Protein AF-L8LL12-F1 (afdb_monomer_lite)

pLDDT: mean 89.28, std 8.21, range [36.81, 95.5]

Foldseek 3Di:
DEEAQDQDDLDDDDQWDWDDDPVDTPDIDGHDYDYAQNAQLVVCLVPLDLVSLLSLLRHHDDPVCLLVSLVSSLVSLVVVPDDPVSSVVSNVSSCVSRPDDPVSVVVNVVVCVVVVVPD

Structure (mmCIF, N/CA/C/O backbone):
data_AF-L8LL12-F1
#
_entry.id   AF-L8LL12-F1
#
loop_
_atom_site.group_PDB
_atom_site.id
_atom_site.type_symbol
_atom_site.label_atom_id
_atom_site.label_alt_id
_atom_site.label_comp_id
_atom_site.label_asym_id
_atom_site.label_entity_id
_atom_site.label_seq_id
_atom_site.pdbx_PDB_ins_code
_atom_site.Cartn_x
_atom_site.Cartn_y
_atom_site.Cartn_z
_atom_site.occupancy
_atom_site.B_iso_or_equiv
_atom_site.auth_seq_id
_atom_site.auth_comp_id
_atom_site.auth_asym_id
_atom_site.auth_atom_id
_atom_site.pdbx_PDB_model_num
ATOM 1 N N . MET A 1 1 ? 4.519 -8.237 -15.214 1.00 83.12 1 MET A N 1
ATOM 2 C CA . MET A 1 1 ? 3.958 -7.117 -14.430 1.00 83.12 1 MET A CA 1
ATOM 3 C C . MET A 1 1 ? 5.006 -6.689 -13.423 1.00 83.12 1 MET A C 1
ATOM 5 O O . MET A 1 1 ? 5.641 -7.569 -12.855 1.00 83.12 1 MET A O 1
ATOM 9 N N . VAL A 1 2 ? 5.205 -5.388 -13.237 1.00 90.69 2 VAL A N 1
ATOM 10 C CA . VAL A 1 2 ? 6.163 -4.807 -12.287 1.00 90.69 2 VAL A CA 1
ATOM 11 C C . VAL A 1 2 ? 5.403 -3.884 -11.340 1.00 90.69 2 VAL A C 1
ATOM 13 O O . VAL A 1 2 ? 4.558 -3.109 -11.788 1.00 90.69 2 VAL A O 1
ATOM 16 N N . LEU A 1 3 ? 5.687 -3.986 -10.041 1.00 91.69 3 LEU A N 1
ATOM 17 C CA . LEU A 1 3 ? 5.123 -3.128 -9.002 1.00 91.69 3 LEU A CA 1
ATOM 18 C C . LEU A 1 3 ? 6.201 -2.158 -8.513 1.00 91.69 3 LEU A C 1
ATOM 20 O O . LEU A 1 3 ? 7.254 -2.588 -8.048 1.00 91.69 3 LEU A O 1
ATOM 24 N N . PHE A 1 4 ? 5.924 -0.862 -8.593 1.00 93.06 4 PHE A N 1
ATOM 25 C CA . PHE A 1 4 ? 6.792 0.197 -8.096 1.00 93.06 4 PHE A CA 1
ATOM 26 C C . PHE A 1 4 ? 6.232 0.756 -6.786 1.00 93.06 4 PHE A C 1
ATOM 28 O O . PHE A 1 4 ? 5.116 1.279 -6.754 1.00 93.06 4 PHE A O 1
ATOM 35 N N . SER A 1 5 ? 7.011 0.632 -5.710 1.00 91.00 5 SER A N 1
ATOM 36 C CA . SER A 1 5 ? 6.635 1.022 -4.343 1.00 91.0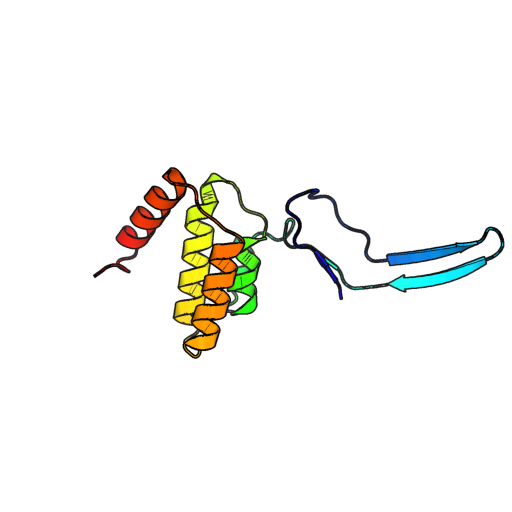0 5 SER A CA 1
ATOM 37 C C . SER A 1 5 ? 7.582 2.055 -3.723 1.00 91.00 5 SER A C 1
ATOM 39 O O . SER A 1 5 ? 7.650 2.163 -2.502 1.00 91.00 5 SER A O 1
ATOM 41 N N . PHE A 1 6 ? 8.385 2.755 -4.522 1.00 92.12 6 PHE A N 1
ATOM 42 C CA . PHE A 1 6 ? 9.198 3.871 -4.030 1.00 92.12 6 PHE A CA 1
ATOM 43 C C . PHE A 1 6 ? 8.317 5.103 -3.784 1.00 92.12 6 PHE A C 1
ATOM 45 O O . PHE A 1 6 ? 7.246 5.224 -4.376 1.00 92.12 6 PHE A O 1
ATOM 52 N N . ASP A 1 7 ? 8.764 6.013 -2.919 1.00 88.31 7 ASP A N 1
ATOM 53 C CA . ASP A 1 7 ? 8.006 7.230 -2.588 1.00 88.31 7 ASP A CA 1
ATOM 54 C C . ASP A 1 7 ? 8.151 8.308 -3.668 1.00 88.31 7 ASP A C 1
ATOM 56 O O . ASP A 1 7 ? 7.170 8.920 -4.081 1.00 88.31 7 ASP A O 1
ATOM 60 N N . GLU A 1 8 ? 9.359 8.470 -4.206 1.00 89.88 8 GLU A N 1
ATOM 61 C CA . GLU A 1 8 ? 9.696 9.412 -5.274 1.00 89.88 8 GLU A CA 1
ATOM 62 C C . GLU A 1 8 ? 10.603 8.722 -6.309 1.00 89.88 8 GLU A C 1
ATOM 64 O O . GLU A 1 8 ? 11.348 7.805 -5.948 1.00 89.88 8 GLU A O 1
ATOM 69 N N . PRO A 1 9 ? 10.583 9.147 -7.585 1.00 91.19 9 PRO A N 1
ATOM 70 C CA . PRO A 1 9 ? 9.797 10.252 -8.142 1.00 91.19 9 PRO A CA 1
ATOM 71 C C . PRO A 1 9 ? 8.330 9.880 -8.441 1.00 91.19 9 PRO A C 1
ATOM 73 O O . PRO A 1 9 ? 8.019 8.736 -8.765 1.00 91.19 9 PRO A O 1
ATOM 76 N N . LYS A 1 10 ? 7.417 10.858 -8.444 1.00 88.81 10 LYS A N 1
ATOM 77 C CA . LYS A 1 10 ? 6.017 10.668 -8.910 1.00 88.81 10 LYS A CA 1
ATOM 78 C C . LYS A 1 10 ? 5.841 10.656 -10.439 1.00 88.81 10 LYS A C 1
ATOM 80 O O . LYS A 1 10 ? 4.714 10.580 -10.937 1.00 88.81 10 LYS A O 1
ATOM 85 N N . ARG A 1 11 ? 6.930 10.745 -11.215 1.00 93.19 11 ARG A N 1
ATOM 86 C CA . ARG A 1 11 ? 6.864 10.637 -12.684 1.00 93.19 11 ARG A CA 1
ATOM 87 C C . ARG A 1 11 ? 6.444 9.216 -13.097 1.00 93.19 11 ARG A C 1
ATOM 89 O O . ARG A 1 11 ? 6.782 8.273 -12.384 1.00 93.19 11 ARG A O 1
ATOM 96 N N . PRO A 1 12 ? 5.759 9.036 -14.240 1.00 92.19 12 PRO A N 1
ATOM 97 C CA . PRO A 1 12 ? 5.551 7.711 -14.812 1.00 92.19 12 PRO A CA 1
ATOM 98 C C . PRO A 1 12 ? 6.870 6.965 -15.012 1.00 92.19 12 PRO A C 1
ATOM 100 O O . PRO A 1 12 ? 7.801 7.510 -15.612 1.00 92.19 12 PRO A O 1
ATOM 103 N N . GLU A 1 13 ? 6.938 5.724 -14.532 1.00 91.31 13 GLU A N 1
ATOM 104 C CA . GLU A 1 13 ? 8.026 4.824 -14.900 1.00 91.31 13 GLU A CA 1
ATOM 105 C C . GLU A 1 13 ? 7.793 4.160 -16.242 1.00 91.31 13 GLU A C 1
ATOM 107 O O . GLU A 1 13 ? 6.657 3.879 -16.641 1.00 91.31 13 GLU A O 1
ATOM 112 N N . ASN A 1 14 ? 8.910 3.898 -16.918 1.00 88.88 14 ASN A N 1
ATOM 113 C CA . ASN A 1 14 ? 8.866 3.240 -18.202 1.00 88.88 14 ASN A CA 1
ATOM 114 C C . ASN A 1 14 ? 8.338 1.809 -18.045 1.00 88.88 14 ASN A C 1
ATOM 116 O O . ASN A 1 14 ? 8.591 1.133 -17.044 1.00 88.88 14 ASN A O 1
ATOM 120 N N . ASN A 1 15 ? 7.585 1.365 -19.039 1.00 91.88 15 ASN A N 1
ATOM 121 C CA . ASN A 1 15 ? 6.966 0.047 -19.082 1.00 91.88 15 ASN A CA 1
ATOM 122 C C . ASN A 1 15 ? 7.634 -0.875 -20.119 1.00 91.88 15 ASN A C 1
ATOM 124 O O . ASN A 1 15 ? 7.149 -1.976 -20.386 1.00 91.88 15 ASN A O 1
ATOM 128 N N . GLU A 1 16 ? 8.757 -0.427 -20.678 1.00 92.00 16 GLU A N 1
ATOM 129 C CA . GLU A 1 16 ? 9.583 -1.163 -21.622 1.00 92.00 16 GLU A CA 1
ATOM 130 C C . GLU A 1 16 ? 11.037 -1.254 -21.144 1.00 92.00 16 GLU A C 1
ATOM 132 O O . GLU A 1 16 ? 11.573 -0.368 -20.471 1.00 92.00 16 GLU A O 1
ATOM 137 N N . TYR A 1 17 ? 11.686 -2.347 -21.526 1.00 90.62 17 TYR A N 1
ATOM 138 C CA . TYR A 1 17 ? 13.121 -2.535 -21.406 1.00 90.62 17 TYR A CA 1
ATOM 139 C C . TYR A 1 17 ? 13.684 -2.910 -22.775 1.00 90.62 17 TYR A C 1
ATOM 141 O O . TYR A 1 17 ? 13.354 -3.961 -23.337 1.00 90.62 17 TYR A O 1
ATOM 149 N N . ILE A 1 18 ? 14.522 -2.026 -23.318 1.00 92.81 18 ILE A N 1
ATOM 150 C CA . ILE A 1 18 ? 15.083 -2.143 -24.663 1.00 92.81 18 ILE A CA 1
ATOM 151 C C . ILE A 1 18 ? 16.587 -2.384 -24.569 1.00 92.81 18 ILE A C 1
ATOM 153 O O . ILE A 1 18 ? 17.301 -1.667 -23.871 1.00 92.81 18 ILE A O 1
ATOM 157 N N . VAL A 1 19 ? 17.068 -3.373 -25.323 1.00 92.62 19 VAL A N 1
ATOM 158 C CA . VAL A 1 19 ? 18.502 -3.601 -25.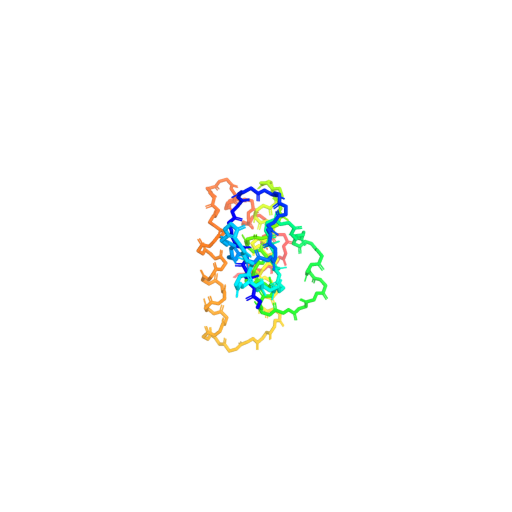528 1.00 92.62 19 VAL A CA 1
ATOM 159 C C . VAL A 1 19 ? 18.814 -3.405 -27.008 1.00 92.62 19 VAL A C 1
ATOM 161 O O . VAL A 1 19 ? 18.327 -4.146 -27.869 1.00 92.62 19 VAL A O 1
ATOM 164 N N . THR A 1 20 ? 19.630 -2.394 -27.295 1.00 94.00 20 THR A N 1
ATOM 165 C CA . THR A 1 20 ? 20.017 -1.961 -28.644 1.00 94.00 20 THR A CA 1
ATOM 166 C C . THR A 1 20 ? 21.531 -1.919 -28.805 1.00 94.00 20 THR A C 1
ATOM 168 O O . THR A 1 20 ? 22.242 -1.408 -27.944 1.00 94.00 20 THR A O 1
ATOM 171 N N . PHE A 1 21 ? 22.001 -2.414 -29.946 1.00 92.12 21 PHE A N 1
ATOM 172 C CA . PHE A 1 21 ? 23.345 -2.222 -30.488 1.00 92.12 21 PHE A CA 1
ATOM 173 C C . PHE A 1 21 ? 23.270 -1.256 -31.686 1.00 92.12 21 PHE A C 1
ATOM 175 O O . PHE A 1 21 ? 22.175 -1.057 -32.219 1.00 92.12 21 PHE A O 1
ATOM 182 N N . PRO A 1 22 ? 24.390 -0.658 -32.140 1.00 92.88 22 PRO A N 1
ATOM 183 C CA . PRO A 1 22 ? 24.384 0.300 -33.253 1.00 92.88 22 PRO A CA 1
ATOM 184 C C . PRO A 1 22 ? 23.742 -0.228 -34.545 1.00 92.88 22 PRO A C 1
ATOM 186 O O . PRO A 1 22 ? 23.196 0.544 -35.325 1.00 92.88 22 PRO A O 1
ATOM 189 N N . ASP A 1 23 ? 23.812 -1.539 -34.766 1.00 93.38 23 ASP A N 1
ATOM 190 C CA . ASP A 1 23 ? 23.351 -2.237 -35.964 1.00 93.38 23 ASP A CA 1
ATOM 191 C C . ASP A 1 23 ? 21.982 -2.920 -35.802 1.00 93.38 23 ASP A C 1
ATOM 193 O O . ASP A 1 23 ? 21.357 -3.265 -36.805 1.00 93.38 23 ASP A O 1
ATOM 197 N N . LYS A 1 24 ? 21.501 -3.140 -34.567 1.00 90.56 24 LYS A N 1
ATOM 198 C CA . LYS A 1 24 ? 20.246 -3.873 -34.315 1.00 90.56 24 LYS A CA 1
ATOM 199 C C . LYS A 1 24 ? 19.680 -3.696 -32.905 1.00 90.56 24 LYS A C 1
ATOM 201 O O . LYS A 1 24 ? 20.405 -3.673 -31.911 1.00 90.56 24 LYS A O 1
ATOM 206 N N . GLN A 1 25 ? 18.353 -3.713 -32.805 1.00 89.94 25 GLN A N 1
ATOM 207 C CA . GLN A 1 25 ? 17.640 -3.941 -31.548 1.00 89.94 25 GLN A CA 1
ATOM 208 C C . GLN A 1 25 ? 17.516 -5.445 -31.296 1.00 89.94 25 GLN A C 1
ATOM 210 O O . GLN A 1 25 ? 16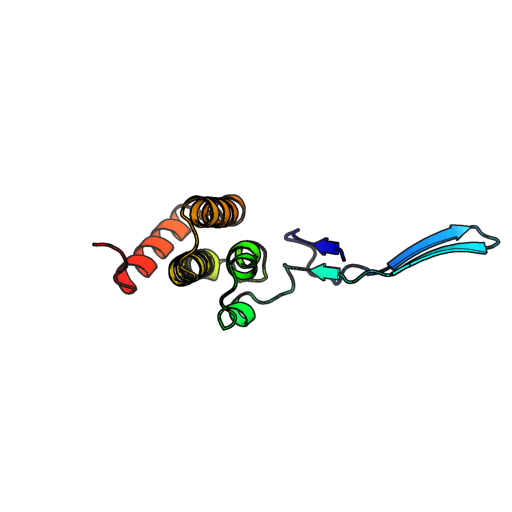.971 -6.167 -32.126 1.00 89.94 25 GLN A O 1
ATOM 215 N N . VAL A 1 26 ? 18.024 -5.926 -30.161 1.00 93.19 26 VAL A N 1
ATOM 216 C CA . VAL A 1 26 ? 18.037 -7.366 -29.842 1.00 93.19 26 VAL A CA 1
ATOM 217 C C . VAL A 1 26 ? 16.930 -7.778 -28.880 1.00 93.19 26 VAL A C 1
ATOM 219 O O . VAL A 1 26 ? 16.566 -8.949 -28.842 1.00 93.19 26 VAL A O 1
ATOM 222 N N . LEU A 1 27 ? 16.388 -6.834 -28.108 1.00 92.06 27 LEU A N 1
ATOM 223 C CA . LEU A 1 27 ? 15.323 -7.098 -27.150 1.00 92.06 27 LEU A CA 1
ATOM 224 C C . LEU A 1 27 ? 14.403 -5.883 -27.034 1.00 92.06 27 LEU A C 1
ATOM 226 O O . LEU A 1 27 ? 14.865 -4.747 -26.911 1.00 92.06 27 LEU A O 1
ATOM 230 N N . ASN A 1 28 ? 13.101 -6.151 -27.041 1.00 92.75 28 ASN A N 1
ATOM 231 C CA . ASN A 1 28 ? 12.072 -5.224 -26.595 1.00 92.75 28 ASN A CA 1
ATOM 232 C C . ASN A 1 28 ? 11.138 -5.969 -25.642 1.00 92.75 28 ASN A C 1
ATOM 234 O O . ASN A 1 28 ? 10.329 -6.787 -26.083 1.00 92.75 28 ASN A O 1
ATOM 238 N N . PHE A 1 29 ? 11.272 -5.723 -24.345 1.00 92.62 29 PHE A N 1
ATOM 239 C CA . PHE A 1 29 ? 10.417 -6.339 -23.344 1.00 92.62 29 PHE A CA 1
ATOM 240 C C . PHE A 1 29 ? 9.404 -5.327 -22.818 1.00 92.62 29 PHE A C 1
ATOM 242 O O . PHE A 1 29 ? 9.783 -4.372 -22.149 1.00 92.62 29 PHE A O 1
ATOM 249 N N . ASN A 1 30 ? 8.120 -5.569 -23.086 1.00 92.75 30 ASN A N 1
ATOM 250 C CA . ASN A 1 30 ? 7.012 -4.747 -22.605 1.00 92.75 30 ASN A CA 1
ATOM 251 C C . ASN A 1 30 ? 6.369 -5.402 -21.381 1.00 92.75 30 ASN A C 1
ATOM 253 O O . ASN A 1 30 ? 6.127 -6.611 -21.366 1.00 92.75 30 ASN A O 1
ATOM 257 N N . PHE A 1 31 ? 6.047 -4.611 -20.363 1.00 91.62 31 PHE A N 1
ATOM 258 C CA . PHE A 1 31 ? 5.403 -5.091 -19.148 1.00 91.62 31 PHE A CA 1
ATOM 259 C C . PHE A 1 31 ? 4.332 -4.127 -18.649 1.00 91.62 31 PHE A C 1
ATOM 261 O O . PHE A 1 31 ? 4.381 -2.929 -18.874 1.00 91.62 31 PHE A O 1
ATOM 268 N N . VAL A 1 32 ? 3.352 -4.649 -17.914 1.00 90.94 32 VAL A N 1
ATOM 269 C CA . VAL A 1 32 ? 2.404 -3.804 -17.176 1.00 90.94 32 VAL A CA 1
ATOM 270 C C . VAL A 1 32 ? 3.096 -3.265 -15.927 1.00 90.94 32 VAL A C 1
ATOM 272 O O . VAL A 1 32 ? 3.569 -4.066 -15.115 1.00 90.94 32 VAL A O 1
ATOM 275 N N . SER A 1 33 ? 3.148 -1.942 -15.771 1.00 91.50 33 SER A N 1
ATOM 276 C CA . SER A 1 33 ? 3.635 -1.265 -14.569 1.00 91.50 33 SER A CA 1
ATOM 277 C C . SER A 1 33 ? 2.468 -0.824 -13.682 1.00 91.50 33 SER A C 1
ATOM 279 O O . SER A 1 33 ? 1.509 -0.208 -14.142 1.00 91.50 33 SER A O 1
ATOM 281 N N . ILE A 1 34 ? 2.553 -1.139 -12.390 1.00 92.38 34 ILE A N 1
ATOM 282 C CA . ILE A 1 34 ? 1.679 -0.590 -11.351 1.00 92.38 34 ILE A CA 1
ATOM 283 C C . ILE A 1 34 ? 2.561 0.266 -10.457 1.00 92.38 34 ILE A C 1
ATOM 285 O O . ILE A 1 34 ? 3.486 -0.246 -9.833 1.00 92.38 34 ILE A O 1
ATOM 289 N N . GLN A 1 35 ? 2.295 1.565 -10.403 1.00 95.19 35 GLN A N 1
ATOM 290 C CA . GLN A 1 35 ? 3.110 2.511 -9.651 1.00 95.19 35 GLN A CA 1
ATOM 291 C C . GLN A 1 35 ? 2.301 3.096 -8.495 1.00 95.19 35 GLN A C 1
ATOM 293 O O . GLN A 1 35 ? 1.429 3.935 -8.707 1.00 95.19 35 GLN A O 1
ATOM 298 N N . LEU A 1 36 ? 2.576 2.620 -7.277 1.00 95.00 36 LEU A N 1
ATOM 299 C CA . LEU A 1 36 ? 1.739 2.879 -6.104 1.00 95.00 36 LEU A CA 1
ATOM 300 C C . LEU A 1 36 ? 1.709 4.358 -5.727 1.00 95.00 36 LEU A C 1
ATOM 302 O O . LEU A 1 36 ? 0.625 4.899 -5.546 1.00 95.00 36 LEU A O 1
ATOM 306 N N . ASN A 1 37 ? 2.855 5.041 -5.731 1.00 93.69 37 ASN A N 1
ATOM 307 C CA . ASN A 1 37 ? 2.961 6.466 -5.385 1.00 93.69 37 ASN A CA 1
ATOM 308 C C . ASN A 1 37 ? 2.241 7.427 -6.360 1.00 93.69 37 ASN A C 1
ATOM 310 O O . ASN A 1 37 ? 2.312 8.643 -6.190 1.00 93.69 37 ASN A O 1
ATOM 314 N N . ARG A 1 38 ? 1.553 6.891 -7.377 1.00 94.56 38 ARG A N 1
ATOM 315 C CA . ARG A 1 38 ? 0.685 7.615 -8.321 1.00 94.56 38 ARG A CA 1
ATOM 316 C C . ARG A 1 38 ? -0.779 7.169 -8.275 1.00 94.56 38 ARG A C 1
ATOM 318 O O . ARG A 1 38 ? -1.599 7.698 -9.020 1.00 94.56 38 ARG A O 1
ATOM 325 N N . LEU A 1 39 ? -1.105 6.173 -7.457 1.00 94.44 39 LEU A N 1
ATOM 326 C CA . LEU A 1 39 ? -2.471 5.715 -7.225 1.00 94.44 39 LEU A CA 1
ATOM 327 C C . LEU A 1 39 ? -3.013 6.418 -5.987 1.00 94.44 39 LEU A C 1
ATOM 329 O O . LEU A 1 39 ? -2.371 6.376 -4.943 1.00 94.44 39 LEU A O 1
ATOM 333 N N . ASN A 1 40 ? -4.184 7.046 -6.081 1.00 94.25 40 ASN A N 1
ATOM 334 C CA . ASN A 1 40 ? -4.812 7.664 -4.919 1.00 94.25 40 ASN A CA 1
ATOM 335 C C . ASN A 1 40 ? -5.425 6.575 -4.035 1.00 94.25 40 ASN A C 1
ATOM 337 O O . ASN A 1 40 ? -6.271 5.805 -4.488 1.00 94.25 40 ASN A O 1
ATOM 341 N N . TRP A 1 41 ? -5.022 6.525 -2.768 1.00 94.44 41 TRP A N 1
ATOM 342 C CA . TRP A 1 41 ? -5.514 5.524 -1.819 1.00 94.44 41 TRP A CA 1
ATOM 343 C C . TRP A 1 41 ? -7.046 5.544 -1.665 1.00 94.44 41 TRP A C 1
ATOM 345 O O . TRP A 1 41 ? -7.669 4.492 -1.523 1.00 94.44 41 TRP A O 1
ATOM 355 N N . ARG A 1 42 ? -7.679 6.725 -1.761 1.00 93.75 42 ARG A N 1
ATOM 356 C CA . ARG A 1 42 ? -9.132 6.894 -1.582 1.00 93.75 42 ARG A CA 1
ATOM 357 C C . ARG A 1 42 ? -9.945 6.129 -2.619 1.00 93.75 42 ARG A C 1
ATOM 359 O O . ARG A 1 42 ? -11.049 5.677 -2.310 1.00 93.75 42 ARG A O 1
ATOM 366 N N . ASP A 1 43 ? -9.398 5.950 -3.819 1.00 93.75 43 ASP A N 1
ATOM 367 C CA . ASP A 1 43 ? -10.063 5.219 -4.899 1.00 93.75 43 ASP A CA 1
ATOM 368 C C . ASP A 1 43 ? -10.232 3.730 -4.554 1.00 93.75 43 ASP A C 1
ATOM 370 O O . ASP A 1 43 ? -11.134 3.064 -5.066 1.00 93.75 43 ASP A O 1
ATOM 374 N N . TYR A 1 44 ? -9.414 3.215 -3.629 1.00 92.56 44 TYR A N 1
ATOM 375 C CA . TYR A 1 44 ? -9.386 1.808 -3.234 1.00 92.56 44 TYR A CA 1
ATOM 376 C C . TYR A 1 44 ? -10.254 1.489 -2.015 1.00 92.56 44 TYR A C 1
ATOM 378 O O . TYR A 1 44 ? -10.534 0.319 -1.761 1.00 92.56 44 TYR A O 1
ATOM 386 N N . LEU A 1 45 ? -10.791 2.498 -1.322 1.00 89.50 45 LEU A N 1
ATOM 387 C CA . LEU A 1 45 ? -11.680 2.299 -0.168 1.00 89.50 45 LEU A CA 1
ATOM 388 C C . LEU A 1 45 ? -12.973 1.555 -0.509 1.00 89.50 45 LEU A C 1
ATOM 390 O O . LEU A 1 45 ? -13.567 0.904 0.347 1.00 89.50 45 LEU A O 1
ATOM 394 N N . ARG A 1 46 ? -13.415 1.641 -1.766 1.00 86.62 46 ARG A N 1
ATOM 395 C CA . ARG A 1 46 ? -14.641 0.989 -2.248 1.00 86.62 46 ARG A CA 1
ATOM 396 C C . ARG A 1 46 ? -14.436 -0.475 -2.636 1.00 86.62 46 ARG A C 1
ATOM 398 O O . ARG A 1 46 ? -15.417 -1.167 -2.896 1.00 86.62 46 ARG A O 1
ATOM 405 N N . TYR A 1 47 ? -13.189 -0.942 -2.681 1.00 85.62 47 TYR A N 1
ATOM 406 C CA . TYR A 1 47 ? -12.829 -2.279 -3.138 1.00 85.62 47 TYR A CA 1
ATOM 407 C C . TYR A 1 47 ? -12.209 -3.066 -1.980 1.00 85.62 47 TYR A C 1
ATOM 409 O O . TYR A 1 47 ? -10.987 -3.051 -1.820 1.00 85.62 47 TYR A O 1
ATOM 417 N N . PRO A 1 48 ? -13.023 -3.755 -1.156 1.00 82.75 48 PRO A N 1
ATOM 418 C CA . PRO A 1 48 ? -12.516 -4.508 -0.016 1.00 82.75 48 PRO A CA 1
ATOM 419 C C . PRO A 1 48 ? -11.615 -5.641 -0.516 1.00 82.75 48 PRO A C 1
ATOM 421 O O . PRO A 1 48 ? -12.081 -6.652 -1.040 1.00 82.75 48 PRO A O 1
ATOM 424 N N . SER A 1 49 ? -10.303 -5.453 -0.378 1.00 90.19 49 SER A N 1
ATOM 425 C CA . SER A 1 49 ? -9.282 -6.404 -0.809 1.00 90.19 49 SER A CA 1
ATOM 426 C C . SER A 1 49 ? -8.109 -6.383 0.168 1.00 90.19 49 SER A C 1
ATOM 428 O O . SER A 1 49 ? -7.594 -5.305 0.470 1.00 90.19 49 SER A O 1
ATOM 430 N N . PRO A 1 50 ? -7.629 -7.552 0.631 1.00 90.38 50 PRO A N 1
ATOM 431 C CA . PRO A 1 50 ? -6.503 -7.621 1.563 1.00 90.38 50 PRO A CA 1
ATOM 432 C C . PRO A 1 50 ? -5.235 -6.991 0.982 1.00 90.38 50 PRO A C 1
ATOM 434 O O . PRO A 1 50 ? -4.449 -6.375 1.695 1.00 90.38 50 PRO A O 1
ATOM 437 N N . ILE A 1 51 ? -5.054 -7.117 -0.335 1.00 90.44 51 ILE A N 1
ATOM 438 C CA . ILE A 1 51 ? -3.904 -6.560 -1.044 1.00 90.44 51 ILE A CA 1
ATOM 439 C C . ILE A 1 51 ? -4.043 -5.041 -1.155 1.00 90.44 51 ILE A C 1
ATOM 441 O O . ILE A 1 51 ? -3.070 -4.332 -0.925 1.00 90.44 51 ILE A O 1
ATOM 445 N N . ALA A 1 52 ? -5.241 -4.530 -1.456 1.00 91.81 52 ALA A N 1
ATOM 446 C CA . ALA A 1 52 ? -5.474 -3.088 -1.486 1.00 91.81 52 ALA A CA 1
ATOM 447 C C . ALA A 1 52 ? -5.220 -2.467 -0.104 1.00 91.81 52 ALA A C 1
ATOM 449 O O . ALA A 1 52 ? -4.498 -1.479 -0.015 1.00 91.81 52 ALA A O 1
ATOM 450 N N . ALA A 1 53 ? -5.709 -3.106 0.964 1.00 91.81 53 ALA A N 1
ATOM 451 C CA . ALA A 1 53 ? -5.468 -2.678 2.339 1.00 91.81 53 ALA A CA 1
ATOM 452 C C . ALA A 1 53 ? -3.974 -2.576 2.680 1.00 91.81 53 ALA A C 1
ATOM 454 O O . ALA A 1 53 ? -3.549 -1.592 3.275 1.00 91.81 53 ALA A O 1
ATOM 455 N N . ALA A 1 54 ? -3.159 -3.549 2.260 1.00 92.44 54 ALA A N 1
ATOM 456 C CA . ALA A 1 54 ? -1.712 -3.486 2.464 1.00 92.44 54 ALA A CA 1
ATOM 457 C C . ALA A 1 54 ? -1.055 -2.382 1.618 1.00 92.44 54 ALA A C 1
ATOM 459 O O . ALA A 1 54 ? -0.244 -1.603 2.116 1.00 92.44 54 ALA A O 1
ATOM 460 N N . LEU A 1 55 ? -1.387 -2.315 0.325 1.00 93.94 55 LEU A N 1
ATOM 461 C CA . LEU A 1 55 ? -0.689 -1.452 -0.630 1.00 93.94 55 LEU A CA 1
ATOM 462 C C . LEU A 1 55 ? -1.061 0.028 -0.503 1.00 93.94 55 LEU A C 1
ATOM 464 O O . LEU A 1 55 ? -0.246 0.868 -0.883 1.00 93.94 55 LEU A O 1
ATOM 468 N N . MET A 1 56 ? -2.222 0.358 0.074 1.00 94.62 56 MET A N 1
ATOM 469 C CA . MET A 1 56 ? -2.602 1.741 0.393 1.00 94.62 56 MET A CA 1
ATOM 470 C C . MET A 1 56 ? -1.541 2.459 1.242 1.00 94.62 56 MET A C 1
ATOM 472 O O . MET A 1 56 ? -1.347 3.655 1.063 1.00 94.62 56 MET A O 1
ATOM 476 N N . ALA A 1 57 ? -0.767 1.735 2.062 1.00 93.75 57 ALA A N 1
ATOM 477 C CA . ALA A 1 57 ? 0.350 2.280 2.841 1.00 93.75 57 ALA A CA 1
ATOM 478 C C . ALA A 1 57 ? 1.485 2.896 1.992 1.00 93.75 57 ALA A C 1
ATOM 480 O O . ALA A 1 57 ? 2.278 3.681 2.506 1.00 93.75 57 ALA A O 1
ATOM 481 N N . LYS A 1 58 ? 1.580 2.542 0.702 1.00 94.81 58 LYS A N 1
ATOM 482 C CA . LYS A 1 58 ? 2.574 3.064 -0.258 1.00 94.81 58 LYS A CA 1
ATOM 483 C C . LYS A 1 58 ? 1.941 3.791 -1.445 1.00 94.81 58 LYS A C 1
ATOM 485 O O . LYS A 1 58 ? 2.624 4.071 -2.430 1.00 94.81 58 LYS A O 1
ATOM 490 N N . MET A 1 59 ? 0.639 4.056 -1.368 1.00 95.50 59 MET A N 1
ATOM 491 C CA . MET A 1 59 ? -0.084 4.830 -2.366 1.00 95.50 59 MET A CA 1
ATOM 492 C C . MET A 1 59 ? 0.135 6.336 -2.186 1.00 95.50 59 MET A C 1
ATOM 494 O O . MET A 1 59 ? 0.803 6.780 -1.256 1.00 95.50 59 MET A O 1
ATOM 498 N N . GLN A 1 60 ? -0.409 7.139 -3.094 1.00 94.62 60 GLN A N 1
ATOM 499 C CA . GLN A 1 60 ? -0.389 8.588 -2.972 1.00 94.62 60 GLN A CA 1
ATOM 500 C C . GLN A 1 60 ? -1.408 9.056 -1.927 1.00 94.62 60 GLN A C 1
ATOM 502 O O . GLN A 1 60 ? -2.609 8.864 -2.113 1.00 94.62 60 GLN A O 1
ATOM 507 N N . PHE A 1 61 ? -0.926 9.738 -0.889 1.00 93.50 61 PHE A N 1
ATOM 508 C CA . PHE A 1 61 ? -1.699 10.498 0.097 1.00 93.50 61 PHE A CA 1
ATOM 509 C C . PHE A 1 61 ? -0.896 11.719 0.557 1.00 93.50 61 PHE A C 1
ATOM 511 O O . PHE A 1 61 ? 0.333 11.731 0.447 1.00 93.50 61 PHE A O 1
ATOM 518 N N . GLU A 1 62 ? -1.586 12.736 1.071 1.00 92.75 62 GLU A N 1
ATOM 519 C CA . GLU A 1 62 ? -0.929 13.883 1.699 1.00 92.75 62 GLU A CA 1
ATOM 520 C C . GLU A 1 62 ? -0.413 13.518 3.105 1.00 92.75 62 GLU A C 1
ATOM 522 O O . GLU A 1 62 ? -0.987 12.636 3.756 1.00 92.75 62 GLU A O 1
ATOM 527 N N . PRO A 1 63 ? 0.659 14.162 3.605 1.00 89.56 63 PRO A N 1
ATOM 528 C CA . PRO A 1 63 ? 1.220 13.869 4.925 1.00 89.56 63 PRO A CA 1
ATOM 529 C C . PRO A 1 63 ? 0.192 13.947 6.060 1.00 89.56 63 PRO A C 1
ATOM 531 O O . PRO A 1 63 ? 0.188 13.117 6.964 1.00 89.56 63 PRO A O 1
ATOM 534 N N . GLU A 1 64 ? -0.745 14.890 5.990 1.00 90.50 64 GLU A N 1
ATOM 535 C CA . GLU A 1 64 ? -1.790 15.074 6.996 1.00 90.50 64 GLU A CA 1
ATOM 536 C C . GLU A 1 64 ? -2.774 13.900 7.053 1.00 90.50 64 GLU A C 1
ATOM 538 O O . GLU A 1 64 ? -3.452 13.711 8.061 1.00 90.50 64 GLU A O 1
ATOM 543 N N . GLU A 1 65 ? -2.851 13.109 5.982 1.00 92.44 65 GLU A N 1
ATOM 544 C CA . GLU A 1 65 ? -3.755 11.971 5.860 1.00 92.44 65 GLU A CA 1
ATOM 545 C C . GLU A 1 65 ? -3.148 10.659 6.355 1.00 92.44 65 GLU A C 1
ATOM 547 O O . GLU A 1 65 ? -3.855 9.658 6.411 1.00 92.44 65 GLU A O 1
ATOM 552 N N . ARG A 1 66 ? -1.861 10.628 6.712 1.00 93.25 66 ARG A N 1
ATOM 553 C CA . ARG A 1 66 ? -1.134 9.394 7.055 1.00 93.25 66 ARG A CA 1
ATOM 554 C C . ARG A 1 66 ? -1.820 8.578 8.150 1.00 93.25 66 ARG A C 1
ATOM 556 O O . ARG A 1 66 ? -2.018 7.375 7.979 1.00 93.25 66 ARG A O 1
ATOM 563 N N . ALA A 1 67 ? -2.246 9.239 9.225 1.00 92.25 67 ALA A N 1
ATOM 564 C CA . ALA A 1 67 ? -3.008 8.611 10.305 1.00 92.25 67 ALA A CA 1
ATOM 565 C C . ALA A 1 67 ? -4.311 7.974 9.786 1.00 92.25 67 ALA A C 1
ATOM 567 O O . ALA A 1 67 ? -4.582 6.797 10.031 1.00 92.25 67 ALA A O 1
ATOM 568 N N . ARG A 1 68 ? -5.058 8.716 8.965 1.00 92.75 68 ARG A N 1
ATOM 569 C CA . ARG A 1 68 ? -6.323 8.269 8.377 1.00 92.75 68 ARG A CA 1
ATOM 570 C C . ARG A 1 68 ? -6.156 7.115 7.395 1.00 92.75 68 ARG A C 1
ATOM 572 O O . ARG A 1 68 ? -6.961 6.187 7.386 1.00 92.75 68 ARG A O 1
ATOM 579 N N . VAL A 1 69 ? -5.110 7.146 6.571 1.00 94.25 69 VAL A N 1
ATOM 580 C CA . VAL A 1 69 ? -4.776 6.052 5.649 1.00 94.25 69 VAL A CA 1
ATOM 581 C C . VAL A 1 69 ? -4.523 4.781 6.451 1.00 94.25 69 VAL A C 1
ATOM 583 O O . VAL A 1 69 ? -5.109 3.745 6.148 1.00 94.25 69 VAL A O 1
ATOM 586 N N . LYS A 1 70 ? -3.712 4.861 7.516 1.00 93.75 70 LYS A N 1
ATOM 587 C CA . LYS A 1 70 ? -3.426 3.715 8.388 1.00 93.75 70 LYS A CA 1
ATOM 588 C C . LYS A 1 70 ? -4.702 3.138 9.000 1.00 93.75 70 LYS A C 1
ATOM 590 O O . LYS A 1 70 ? -4.903 1.923 8.968 1.00 93.75 70 LYS A O 1
ATOM 595 N N . LEU A 1 71 ? -5.578 4.001 9.502 1.00 92.38 71 LEU A N 1
ATOM 596 C CA . LEU A 1 71 ? -6.862 3.612 10.077 1.00 92.38 71 LEU A CA 1
ATOM 597 C C . LEU A 1 71 ? -7.751 2.875 9.079 1.00 92.38 71 LEU A C 1
ATOM 599 O O . LEU A 1 71 ? -8.260 1.797 9.383 1.00 92.38 71 LEU A O 1
ATOM 603 N N . GLU A 1 72 ? -7.901 3.410 7.870 1.00 92.50 72 GLU A N 1
ATOM 604 C CA . GLU A 1 72 ? -8.724 2.787 6.836 1.00 92.50 72 GLU A CA 1
ATOM 605 C C . GLU A 1 72 ? -8.125 1.462 6.337 1.00 92.50 72 GLU A C 1
ATOM 607 O O . GLU A 1 72 ? -8.872 0.517 6.071 1.00 92.50 72 GLU A O 1
ATOM 612 N N . CYS A 1 73 ? -6.794 1.332 6.287 1.00 92.44 73 CYS A N 1
ATOM 613 C CA . CYS A 1 73 ? -6.135 0.052 6.018 1.00 92.44 73 CYS A CA 1
ATOM 614 C C . CYS A 1 73 ? -6.515 -1.000 7.070 1.00 92.44 73 CYS A C 1
ATOM 616 O O . CYS A 1 73 ? -6.973 -2.090 6.720 1.00 92.44 73 CYS A O 1
ATOM 618 N N . LEU A 1 74 ? -6.363 -0.675 8.357 1.00 89.94 74 LEU A N 1
ATOM 619 C CA . LEU A 1 74 ? -6.662 -1.593 9.461 1.00 89.94 74 LEU A CA 1
ATOM 620 C C . LEU A 1 74 ? -8.150 -1.940 9.527 1.00 89.94 74 LEU A C 1
ATOM 622 O O . LEU A 1 74 ? -8.512 -3.109 9.673 1.00 89.94 74 LEU A O 1
ATOM 626 N N . ARG A 1 75 ? -9.020 -0.949 9.324 1.00 89.38 75 ARG A N 1
ATOM 627 C CA . ARG A 1 75 ? -10.465 -1.146 9.221 1.00 89.38 75 ARG A CA 1
ATOM 628 C C . ARG A 1 75 ? -10.818 -2.087 8.070 1.00 89.38 75 ARG A C 1
ATOM 630 O O . ARG A 1 75 ? -11.600 -3.016 8.267 1.00 89.38 75 ARG A O 1
ATOM 637 N N . MET A 1 76 ? -10.233 -1.900 6.884 1.00 90.94 76 MET A N 1
ATOM 638 C CA . MET A 1 76 ? -10.466 -2.787 5.742 1.00 90.94 76 MET A CA 1
ATOM 639 C C . MET A 1 76 ? -10.045 -4.227 6.068 1.00 90.94 76 MET A C 1
ATOM 641 O O . MET A 1 76 ? -10.823 -5.152 5.836 1.00 90.94 76 MET A O 1
ATOM 645 N N . ILE A 1 77 ? -8.874 -4.425 6.682 1.00 89.81 77 ILE A N 1
ATOM 646 C CA . ILE A 1 77 ? -8.394 -5.749 7.114 1.00 89.81 77 ILE A CA 1
ATOM 647 C C . ILE A 1 77 ? -9.377 -6.393 8.101 1.00 89.81 77 ILE A C 1
ATOM 649 O O . ILE A 1 77 ? -9.761 -7.549 7.911 1.00 89.81 77 ILE A O 1
ATOM 653 N N . ALA A 1 78 ? -9.836 -5.643 9.105 1.00 87.19 78 ALA A N 1
ATOM 654 C CA . ALA A 1 78 ? -10.797 -6.126 10.093 1.00 87.19 78 ALA A CA 1
ATOM 655 C C . ALA A 1 78 ? -12.131 -6.547 9.445 1.00 87.19 78 ALA A C 1
ATOM 657 O O . ALA A 1 78 ? -12.687 -7.596 9.777 1.00 87.19 78 ALA A O 1
ATOM 658 N N . THR A 1 79 ? -12.627 -5.781 8.466 1.00 87.56 79 THR A N 1
ATOM 659 C CA . THR A 1 79 ? -13.881 -6.113 7.763 1.00 87.56 79 THR A CA 1
ATOM 660 C C . THR A 1 79 ? -13.791 -7.350 6.870 1.00 87.56 79 THR A C 1
ATOM 662 O O . THR A 1 79 ? -14.805 -8.010 6.646 1.00 87.56 79 THR A O 1
ATOM 665 N N . LEU A 1 80 ? -12.595 -7.704 6.389 1.00 86.38 80 LEU A N 1
ATOM 666 C CA . LEU A 1 80 ? -12.385 -8.836 5.483 1.00 86.38 80 LEU A CA 1
ATOM 667 C C . LEU A 1 80 ? -12.444 -10.210 6.174 1.00 86.38 80 LEU A C 1
ATOM 669 O O . LEU A 1 80 ? -12.469 -11.221 5.473 1.00 86.38 80 LEU A O 1
ATOM 673 N N . LYS A 1 81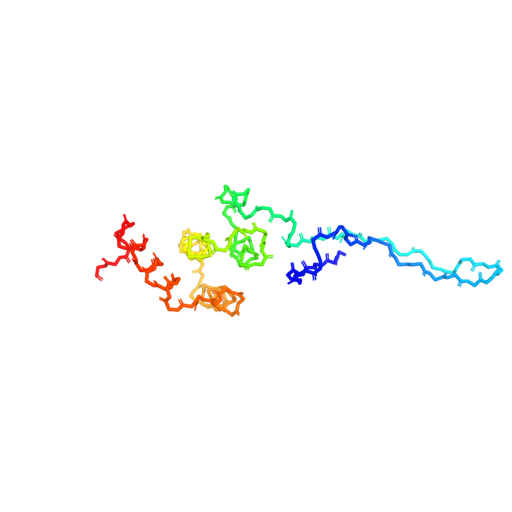 ? -12.488 -10.262 7.518 1.00 83.25 81 LYS A N 1
ATOM 674 C CA . LYS A 1 81 ? -12.599 -11.497 8.326 1.00 83.25 81 LYS A CA 1
ATOM 675 C C . LYS A 1 81 ? -11.625 -12.603 7.886 1.00 83.25 81 LYS A C 1
ATOM 677 O O . LYS A 1 81 ? -12.010 -13.757 7.697 1.00 83.25 81 LYS A O 1
ATOM 682 N N . LEU A 1 82 ? -10.364 -12.230 7.685 1.00 85.00 82 LEU A N 1
ATOM 683 C CA . LEU A 1 82 ? -9.297 -13.157 7.308 1.00 85.00 82 LEU A CA 1
ATOM 684 C C . LEU A 1 82 ? -8.889 -14.031 8.500 1.00 85.00 82 LEU A C 1
ATOM 686 O O . LEU A 1 82 ? -9.192 -13.717 9.653 1.00 85.00 82 LEU A O 1
ATOM 690 N N . ASP A 1 83 ? -8.160 -15.116 8.232 1.00 91.19 83 ASP A N 1
ATOM 691 C CA . ASP A 1 83 ? -7.543 -15.887 9.307 1.00 91.19 83 ASP A CA 1
ATOM 692 C C . ASP A 1 83 ? -6.532 -15.026 10.097 1.00 91.19 83 ASP A C 1
ATOM 694 O O . ASP A 1 83 ? -5.946 -14.090 9.539 1.00 91.19 83 ASP A O 1
ATOM 698 N N . PRO A 1 84 ? -6.303 -15.326 11.389 1.00 89.00 84 PRO A N 1
ATOM 699 C CA . PRO A 1 84 ? -5.459 -14.496 12.247 1.00 89.00 84 PRO A CA 1
ATOM 700 C C . PRO A 1 84 ? -4.043 -14.279 11.704 1.00 89.00 84 PRO A C 1
ATOM 702 O O . PRO A 1 84 ? -3.504 -13.180 11.827 1.00 89.00 84 PRO A O 1
ATOM 705 N N . ALA A 1 85 ? -3.457 -15.289 11.053 1.00 91.69 85 ALA A N 1
ATOM 706 C CA . ALA A 1 85 ? -2.106 -15.193 10.512 1.00 91.69 85 ALA A CA 1
ATOM 707 C C . ALA A 1 85 ? -2.041 -14.220 9.326 1.00 91.69 85 ALA A C 1
ATOM 709 O O . ALA A 1 85 ? -1.128 -13.397 9.256 1.00 91.69 85 ALA A O 1
ATOM 710 N N . ARG A 1 86 ? -3.024 -14.256 8.416 1.00 88.56 86 ARG A N 1
ATOM 711 C CA . ARG A 1 86 ? -3.121 -13.282 7.315 1.00 88.56 86 ARG A CA 1
ATOM 712 C C . ARG A 1 86 ? -3.407 -11.876 7.812 1.00 88.56 86 ARG A C 1
ATOM 714 O O . ARG A 1 86 ? -2.774 -10.942 7.331 1.00 88.56 86 ARG A O 1
ATOM 721 N N . THR A 1 87 ? -4.319 -11.724 8.768 1.00 90.31 87 THR A N 1
ATOM 722 C CA . THR A 1 87 ? -4.610 -10.428 9.397 1.00 90.31 87 THR A CA 1
ATOM 723 C C . THR A 1 87 ? -3.332 -9.814 9.962 1.00 90.31 87 THR A C 1
ATOM 725 O O . THR A 1 87 ? -3.003 -8.684 9.615 1.00 90.31 87 THR A O 1
ATOM 728 N N . GLN A 1 88 ? -2.572 -10.585 10.745 1.00 89.88 88 GLN A N 1
ATOM 729 C CA . GLN A 1 88 ? -1.335 -10.121 11.370 1.00 89.88 88 GLN A CA 1
ATOM 730 C C . GLN A 1 88 ? -0.223 -9.827 10.354 1.00 89.88 88 GLN A C 1
ATOM 732 O O . GLN A 1 88 ? 0.527 -8.864 10.508 1.00 89.88 88 GLN A O 1
ATOM 737 N N . LEU A 1 89 ? -0.123 -10.627 9.289 1.00 91.50 89 LEU A N 1
ATOM 738 C CA . LEU A 1 89 ? 0.833 -10.386 8.210 1.00 91.50 89 LEU A CA 1
ATOM 739 C C . LEU A 1 89 ? 0.542 -9.064 7.485 1.00 91.50 89 LEU A C 1
ATOM 741 O O . LEU A 1 89 ? 1.459 -8.285 7.232 1.00 91.50 89 LEU A O 1
ATOM 745 N N . ILE A 1 90 ? -0.725 -8.808 7.148 1.00 91.06 90 ILE A N 1
ATOM 746 C CA . ILE A 1 90 ? -1.120 -7.607 6.402 1.00 91.06 90 ILE A CA 1
ATOM 747 C C . ILE A 1 90 ? -1.042 -6.369 7.301 1.00 91.06 90 ILE A C 1
ATOM 749 O O . ILE A 1 90 ? -0.541 -5.339 6.856 1.00 91.06 90 ILE A O 1
ATOM 753 N N . SER A 1 91 ? -1.464 -6.456 8.566 1.00 88.69 91 SER A N 1
ATOM 754 C CA . SER A 1 91 ? -1.315 -5.341 9.508 1.00 88.69 91 SER A CA 1
ATOM 755 C C . SER A 1 91 ? 0.161 -5.000 9.728 1.00 88.69 91 SER A C 1
ATOM 757 O O . SER A 1 91 ? 0.541 -3.840 9.601 1.00 88.69 91 SER A O 1
ATOM 759 N N . GLY A 1 92 ? 1.021 -6.009 9.914 1.00 90.69 92 GLY A N 1
ATOM 760 C CA . GLY A 1 92 ? 2.464 -5.804 10.051 1.00 90.69 92 GLY A CA 1
ATOM 761 C C . GLY A 1 92 ? 3.115 -5.199 8.801 1.00 90.69 92 GLY A C 1
ATOM 762 O O . GLY A 1 92 ? 4.060 -4.412 8.909 1.00 90.69 92 GLY A O 1
ATOM 763 N N . PHE A 1 93 ? 2.594 -5.508 7.609 1.00 92.94 93 PHE A N 1
ATOM 764 C CA . PHE A 1 93 ? 3.003 -4.845 6.370 1.00 92.94 93 PHE A CA 1
ATOM 765 C C . PHE A 1 93 ? 2.666 -3.348 6.410 1.00 92.94 93 PHE A C 1
ATOM 767 O O . PHE A 1 93 ? 3.541 -2.519 6.156 1.00 92.94 93 PHE A O 1
ATOM 774 N N . VAL A 1 94 ? 1.426 -2.997 6.772 1.00 92.50 94 VAL A N 1
ATOM 775 C CA . VAL A 1 94 ? 0.987 -1.597 6.902 1.00 92.50 94 VAL A CA 1
ATOM 776 C C . VAL A 1 94 ? 1.853 -0.858 7.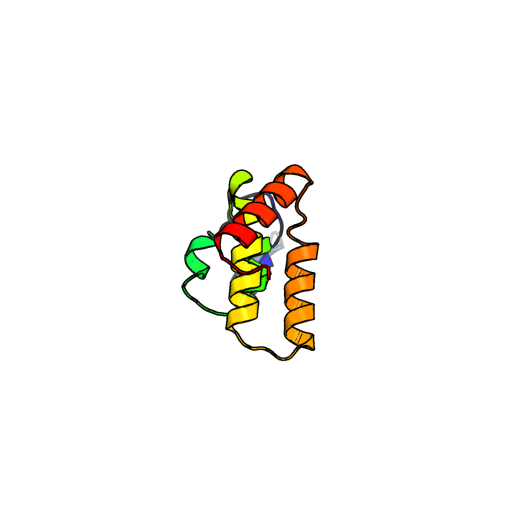922 1.00 92.50 94 VAL A C 1
ATOM 778 O O . VAL A 1 94 ? 2.360 0.213 7.607 1.00 92.50 94 VAL A O 1
ATOM 781 N N . ASP A 1 95 ? 2.114 -1.451 9.088 1.00 91.31 95 ASP A N 1
ATOM 782 C CA . ASP A 1 95 ? 2.961 -0.848 10.125 1.00 91.31 95 ASP A CA 1
ATOM 783 C C . ASP A 1 95 ? 4.410 -0.642 9.674 1.00 91.31 95 ASP A C 1
ATOM 785 O O . ASP A 1 95 ? 5.059 0.336 10.045 1.00 91.31 95 ASP A O 1
ATOM 789 N N . THR A 1 96 ? 4.939 -1.549 8.853 1.00 91.44 96 THR A N 1
ATOM 790 C CA . THR A 1 96 ? 6.315 -1.448 8.356 1.00 91.44 96 THR A CA 1
ATOM 791 C C . THR A 1 96 ? 6.478 -0.285 7.385 1.00 91.44 96 THR A C 1
ATOM 793 O O . THR A 1 96 ? 7.489 0.418 7.449 1.00 91.44 96 THR A O 1
ATOM 796 N N . TYR A 1 97 ? 5.500 -0.085 6.499 1.00 89.88 97 TYR A N 1
ATOM 797 C CA . TYR A 1 97 ? 5.572 0.893 5.413 1.00 89.88 97 TYR A CA 1
ATOM 798 C C . TYR A 1 97 ? 4.946 2.252 5.746 1.00 89.88 97 TYR A C 1
ATOM 800 O O . TYR A 1 97 ? 5.374 3.260 5.185 1.00 89.88 97 TYR A O 1
ATOM 808 N N . LEU A 1 98 ? 3.990 2.297 6.674 1.00 91.62 98 LEU A N 1
ATOM 809 C CA . LEU A 1 98 ? 3.327 3.506 7.158 1.00 91.62 98 LEU A CA 1
ATOM 810 C C . LEU A 1 98 ? 3.536 3.641 8.672 1.00 91.62 98 LEU A C 1
ATOM 812 O O . LEU A 1 98 ? 2.631 3.457 9.489 1.00 91.62 98 LEU A O 1
ATOM 816 N N . ARG A 1 99 ? 4.782 3.952 9.035 1.00 91.31 99 ARG A N 1
ATOM 817 C CA . ARG A 1 99 ? 5.166 4.288 10.410 1.00 91.31 99 ARG A CA 1
ATOM 818 C C . ARG A 1 99 ? 4.726 5.707 10.717 1.00 91.31 99 ARG A C 1
ATOM 820 O O . ARG A 1 99 ? 5.152 6.626 10.018 1.00 91.31 99 ARG A O 1
ATOM 827 N N . LEU A 1 100 ? 3.876 5.847 11.723 1.00 89.94 100 LEU A N 1
ATOM 828 C CA . LEU A 1 100 ? 3.434 7.145 12.203 1.00 89.94 100 LEU A CA 1
ATOM 829 C C . LEU A 1 100 ? 4.484 7.720 13.162 1.00 89.94 100 LEU A C 1
ATOM 831 O O . LEU A 1 100 ? 5.153 6.964 13.866 1.00 89.94 100 LEU A O 1
ATOM 835 N N . ASP A 1 101 ? 4.667 9.035 13.149 1.00 90.31 101 ASP A N 1
ATOM 836 C CA . ASP A 1 101 ? 5.373 9.742 14.219 1.00 90.31 101 ASP A CA 1
ATOM 837 C C . ASP A 1 101 ? 4.453 9.995 15.430 1.00 90.31 101 ASP A C 1
ATOM 839 O O . ASP A 1 101 ? 3.260 9.712 15.383 1.00 90.31 101 ASP A O 1
ATOM 843 N N . GLY A 1 102 ? 4.985 10.543 16.527 1.00 88.88 102 GLY A N 1
ATOM 844 C CA . GLY A 1 102 ? 4.193 10.745 17.749 1.00 88.88 102 GLY A CA 1
ATOM 845 C C . GLY A 1 102 ? 2.983 11.678 17.575 1.00 88.88 102 GLY A C 1
ATOM 846 O O . GLY A 1 102 ? 1.945 11.459 18.193 1.00 88.88 102 GLY A O 1
ATOM 847 N N . VAL A 1 103 ? 3.071 12.692 16.706 1.00 89.25 103 VAL A N 1
ATOM 848 C CA . VAL A 1 103 ? 1.942 13.602 16.434 1.00 89.25 103 VAL A CA 1
ATOM 849 C C . VAL A 1 103 ? 0.893 12.897 15.578 1.00 89.25 103 VAL A C 1
ATOM 851 O O . VAL A 1 103 ? -0.312 13.085 15.765 1.00 89.25 103 VAL A O 1
ATOM 854 N N . GLU A 1 104 ? 1.342 12.093 14.621 1.00 90.81 104 GLU A N 1
ATOM 855 C CA . GLU A 1 104 ? 0.491 11.260 13.783 1.00 90.81 104 GLU A CA 1
ATOM 856 C C . GLU A 1 104 ? -0.200 10.149 14.590 1.00 90.81 104 GLU A C 1
ATOM 858 O O . GLU A 1 104 ? -1.379 9.890 14.356 1.00 90.81 104 GLU A O 1
ATOM 863 N N . GLU A 1 105 ? 0.478 9.541 15.567 1.00 89.69 105 GLU A N 1
ATOM 864 C CA . GLU A 1 105 ? -0.095 8.559 16.497 1.00 89.69 105 GLU A CA 1
ATOM 865 C C . GLU A 1 105 ? -1.203 9.180 17.353 1.00 89.69 105 GLU A C 1
ATOM 867 O O . GLU A 1 105 ? -2.304 8.643 17.402 1.00 89.69 105 GLU A O 1
ATOM 872 N N . GLU A 1 106 ? -0.995 10.367 17.932 1.00 89.25 106 GLU A N 1
ATOM 873 C CA . GLU A 1 106 ? -2.060 11.070 18.668 1.00 89.25 106 GLU A CA 1
ATOM 874 C C . GLU A 1 106 ? -3.282 11.398 17.795 1.00 89.25 106 GLU A C 1
ATOM 876 O O . GLU A 1 106 ? -4.407 11.515 18.291 1.00 89.25 106 GLU A O 1
ATOM 881 N N . ARG A 1 107 ? -3.084 11.635 16.493 1.00 88.25 107 ARG A N 1
ATOM 882 C CA . ARG A 1 107 ? -4.200 11.815 15.550 1.00 88.25 107 ARG A CA 1
ATOM 883 C C . ARG A 1 107 ? -4.889 10.488 15.270 1.00 88.25 107 ARG A C 1
ATOM 885 O O . ARG A 1 107 ? -6.113 10.452 15.246 1.00 88.25 107 ARG A O 1
ATOM 892 N N . PHE A 1 108 ? -4.117 9.425 15.087 1.00 89.81 108 PHE A N 1
ATOM 893 C CA . PHE A 1 108 ? -4.623 8.079 14.858 1.00 89.81 108 PHE A CA 1
ATOM 894 C C . PHE A 1 108 ? -5.481 7.583 16.029 1.00 89.81 108 PHE A C 1
ATOM 896 O O . PHE A 1 108 ? -6.604 7.141 15.800 1.00 89.81 108 PHE A O 1
ATOM 903 N N . GLU A 1 109 ? -5.019 7.749 17.270 1.00 86.75 109 GLU A N 1
ATOM 904 C CA . GLU A 1 109 ? -5.781 7.391 18.475 1.00 86.75 109 GLU A CA 1
ATOM 905 C C . GLU A 1 109 ? -7.090 8.187 18.578 1.00 86.75 109 GLU A C 1
ATOM 907 O O . GLU A 1 109 ? -8.162 7.620 18.778 1.00 86.75 109 GLU A O 1
ATOM 912 N N . ARG A 1 110 ? -7.051 9.501 18.316 1.00 87.06 110 ARG A N 1
ATOM 913 C CA . ARG A 1 110 ? -8.273 10.323 18.267 1.00 87.06 110 ARG A CA 1
ATOM 914 C C . ARG A 1 110 ? -9.255 9.862 17.193 1.00 87.06 110 ARG A C 1
ATOM 916 O O . ARG A 1 110 ? -10.467 9.924 17.393 1.00 87.06 110 ARG A O 1
ATOM 923 N N . GLU A 1 111 ? -8.770 9.444 16.027 1.00 84.31 111 GLU A N 1
ATOM 924 C CA . GLU A 1 111 ? -9.642 8.912 14.979 1.00 84.31 111 GLU A CA 1
ATOM 925 C C . GLU A 1 111 ? -10.222 7.532 15.345 1.00 84.31 111 GLU A C 1
ATOM 927 O O . GLU A 1 111 ? -11.381 7.268 15.020 1.00 84.31 111 GLU A O 1
ATOM 932 N N . LEU A 1 112 ? -9.474 6.687 16.065 1.00 82.38 112 LEU A N 1
ATOM 933 C CA . LEU A 1 112 ? -9.966 5.420 16.621 1.00 82.38 112 LEU A CA 1
ATOM 934 C C . LEU A 1 112 ? -11.080 5.629 17.653 1.00 82.38 112 LEU A C 1
ATOM 936 O O . LEU A 1 112 ? -12.119 4.968 17.569 1.00 82.38 112 LEU A O 1
ATOM 940 N N . GLU A 1 113 ? -10.892 6.566 18.586 1.00 81.81 113 GLU A N 1
ATOM 941 C CA . GLU A 1 113 ? -11.891 6.934 19.600 1.00 81.81 113 GLU A CA 1
ATOM 942 C C . GLU A 1 113 ? -13.190 7.423 18.948 1.00 81.81 113 GLU A C 1
ATOM 944 O O . GLU 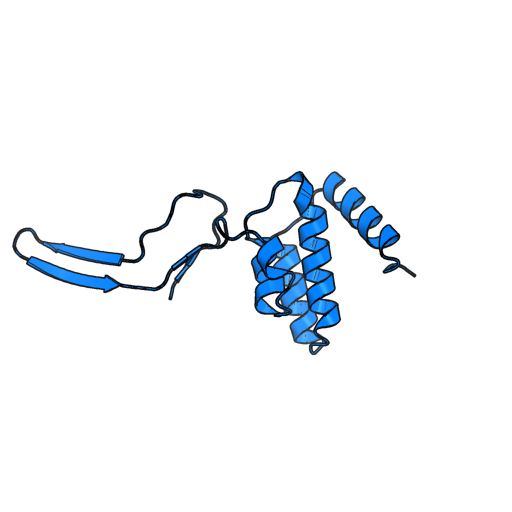A 1 113 ? -14.283 6.970 19.292 1.00 81.81 113 GLU A O 1
ATOM 949 N N . ASN A 1 114 ? -13.079 8.285 17.933 1.00 78.88 114 ASN A N 1
ATOM 950 C CA . ASN A 1 114 ? -14.233 8.796 17.189 1.00 78.88 114 ASN A CA 1
ATOM 951 C C . ASN A 1 114 ? -15.018 7.700 16.443 1.00 78.88 114 ASN A C 1
ATOM 953 O O . ASN A 1 114 ? -16.197 7.892 16.140 1.00 78.88 114 ASN A O 1
ATOM 957 N N . LEU A 1 115 ? -14.384 6.566 16.128 1.00 69.12 115 LEU A N 1
ATOM 958 C CA . LEU A 1 115 ? -15.017 5.420 15.470 1.00 69.12 115 LEU A CA 1
ATOM 959 C C . LEU A 1 115 ? -15.576 4.378 16.451 1.00 69.12 115 LEU A C 1
ATOM 961 O O . LEU A 1 115 ? -16.206 3.422 15.997 1.00 69.12 115 LEU A O 1
ATOM 965 N N . GLY A 1 116 ? -15.369 4.543 17.763 1.00 60.97 116 GLY A N 1
ATOM 966 C CA . GLY A 1 116 ? -15.838 3.598 18.782 1.00 60.97 116 GLY A CA 1
ATOM 967 C C . GLY A 1 116 ? -15.164 2.223 18.707 1.00 60.97 116 GLY A C 1
ATOM 968 O O . GLY A 1 116 ? -15.782 1.222 19.054 1.00 60.97 116 GLY A O 1
ATOM 969 N N . LEU A 1 117 ? -13.925 2.157 18.203 1.00 58.72 117 LEU A N 1
ATOM 970 C CA . LEU A 1 117 ? -13.139 0.917 18.083 1.00 58.72 117 LEU A CA 1
ATOM 971 C C . LEU A 1 117 ? -12.244 0.640 19.306 1.00 58.72 117 LEU A C 1
ATOM 973 O O . LEU A 1 117 ? -11.458 -0.306 19.280 1.00 58.72 117 LEU A O 1
ATOM 977 N N . VAL A 1 118 ? -12.375 1.447 20.362 1.00 46.94 118 VAL A N 1
ATOM 978 C CA . VAL A 1 118 ? -11.707 1.266 21.654 1.00 46.94 118 VAL A CA 1
ATOM 979 C C . VAL A 1 118 ? -12.795 1.103 22.722 1.00 46.94 118 VAL A C 1
ATOM 981 O O . VAL A 1 118 ? -13.489 2.066 23.042 1.00 46.94 118 VAL A O 1
ATOM 984 N N . GLU A 1 119 ? -12.960 -0.122 23.228 1.00 36.81 119 GLU A N 1
ATOM 985 C CA . GLU A 1 119 ? -13.591 -0.432 24.524 1.00 36.81 119 GLU A CA 1
ATOM 986 C C . GLU A 1 119 ? -12.529 -1.008 25.465 1.00 36.81 119 GLU A C 1
ATOM 988 O O . GLU A 1 119 ? -11.740 -1.869 25.003 1.00 36.81 119 GLU A O 1
#

Radius of gyration: 18.28 Å; chains: 1; bounding box: 40×31×60 Å

Sequence (119 aa):
MVLFSFDEPKRPENNEYIVTFPDKQVLNFNFVSIQLNRLNWRDYLRYPSPIAAALMAKMQFEPEERARVKLECLRMIATLKLDPARTQLISGFVDTYLRLDGVEEERFERELENLGLVE

Secondary structure (DSSP, 8-state):
-EEE--SS--SPPPSEEEEEETTEEEEEEE--EEEGGGSBGGGGTTS--HHHHHHGGGSB--GGGHHHHHHHHHHHHHHTT--HHHHHHHHHHHHHHS---HHHHHHHHHHHHHTT---